Protein AF-A0AB39J4X8-F1 (afdb_monomer_lite)

Structure (mmCIF, N/CA/C/O backbone):
data_AF-A0AB39J4X8-F1
#
_entry.id   AF-A0AB39J4X8-F1
#
loop_
_atom_site.group_PDB
_atom_site.id
_atom_site.type_symbol
_atom_site.label_atom_id
_atom_site.label_alt_id
_atom_site.label_comp_id
_atom_site.label_asym_id
_atom_site.label_entity_id
_atom_site.label_seq_id
_atom_site.pdbx_PDB_ins_code
_atom_site.Cartn_x
_atom_site.Cartn_y
_atom_site.Cartn_z
_atom_site.occupancy
_atom_site.B_iso_or_equiv
_atom_site.auth_seq_id
_atom_site.auth_comp_id
_atom_site.auth_asym_id
_atom_site.auth_atom_id
_atom_site.pdbx_PDB_model_num
ATOM 1 N N . MET A 1 1 ? 3.768 -4.053 -21.262 1.00 81.06 1 MET A N 1
ATOM 2 C CA . MET A 1 1 ? 3.465 -5.400 -20.722 1.00 81.06 1 MET A CA 1
ATOM 3 C C . MET A 1 1 ? 3.730 -5.473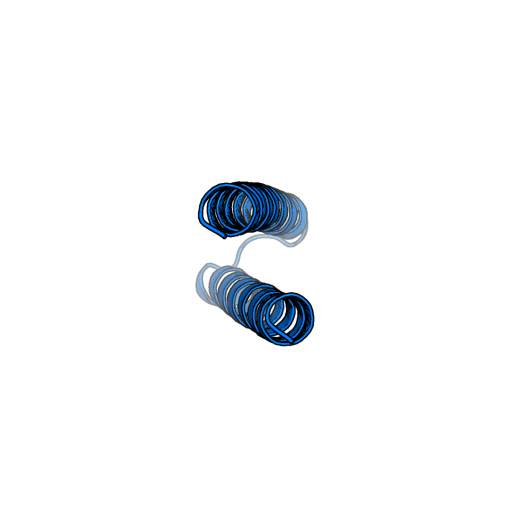 -19.222 1.00 81.06 1 MET A C 1
ATOM 5 O O . MET A 1 1 ? 2.768 -5.667 -18.497 1.00 81.06 1 MET A O 1
ATOM 9 N N . VAL A 1 2 ? 4.948 -5.202 -18.734 1.00 84.88 2 VAL A N 1
ATOM 10 C CA . VAL A 1 2 ? 5.267 -5.207 -17.284 1.00 84.88 2 VAL A CA 1
ATOM 11 C C . VAL A 1 2 ? 4.382 -4.256 -16.461 1.00 84.88 2 VAL A C 1
ATOM 13 O O . VAL A 1 2 ? 3.806 -4.676 -15.464 1.00 84.88 2 VAL A O 1
ATOM 16 N N . LEU A 1 3 ? 4.171 -3.018 -16.927 1.00 87.12 3 LEU A N 1
ATOM 17 C CA . LEU A 1 3 ? 3.287 -2.046 -16.260 1.00 87.12 3 LEU A CA 1
ATOM 18 C C . LEU A 1 3 ? 1.847 -2.547 -16.085 1.00 87.12 3 LEU A C 1
ATOM 20 O O . LEU A 1 3 ? 1.234 -2.312 -15.052 1.00 87.12 3 LEU A O 1
ATOM 24 N N . PHE A 1 4 ? 1.308 -3.258 -17.079 1.00 90.50 4 PHE A N 1
ATOM 25 C CA . PHE A 1 4 ? -0.052 -3.791 -17.007 1.00 90.50 4 PHE A CA 1
ATOM 26 C C . PHE A 1 4 ? -0.161 -4.868 -15.922 1.00 90.50 4 PHE A C 1
ATOM 28 O O . PHE A 1 4 ? -1.054 -4.801 -15.081 1.00 90.50 4 PHE A O 1
ATOM 35 N N . TYR A 1 5 ? 0.791 -5.808 -15.884 1.00 91.62 5 TYR A N 1
ATOM 36 C CA . TYR A 1 5 ? 0.853 -6.820 -14.827 1.00 91.62 5 TYR A CA 1
ATOM 37 C C . TYR A 1 5 ? 1.028 -6.191 -13.443 1.00 91.62 5 TYR A C 1
ATOM 39 O O . TYR A 1 5 ? 0.362 -6.613 -12.500 1.00 91.62 5 TYR A O 1
ATOM 47 N N . PHE A 1 6 ? 1.855 -5.148 -13.331 1.00 91.62 6 PHE A N 1
ATOM 48 C CA . PHE A 1 6 ? 2.042 -4.426 -12.077 1.00 91.62 6 PHE A CA 1
ATOM 49 C C . PHE A 1 6 ? 0.752 -3.747 -11.600 1.00 91.62 6 PHE A C 1
ATOM 51 O O . PHE A 1 6 ? 0.402 -3.877 -10.434 1.00 91.62 6 PHE A O 1
ATOM 58 N N . ILE A 1 7 ? 0.005 -3.079 -12.486 1.00 91.50 7 ILE A N 1
ATOM 59 C CA . ILE A 1 7 ? -1.268 -2.429 -12.127 1.00 91.50 7 ILE A CA 1
ATOM 60 C C . ILE A 1 7 ? -2.298 -3.460 -11.648 1.00 91.50 7 ILE A C 1
ATOM 62 O O . ILE A 1 7 ? -2.954 -3.243 -10.629 1.00 91.50 7 ILE A O 1
ATOM 66 N N . VAL A 1 8 ? -2.421 -4.596 -12.345 1.00 95.19 8 VAL A N 1
ATOM 67 C CA . VAL A 1 8 ? -3.332 -5.680 -11.939 1.00 95.19 8 VAL A CA 1
ATOM 68 C C . VAL A 1 8 ? -2.925 -6.249 -10.576 1.00 95.19 8 VAL A C 1
ATOM 70 O O . VAL A 1 8 ? -3.774 -6.428 -9.702 1.00 95.19 8 VAL A O 1
ATOM 73 N N . PHE A 1 9 ? -1.628 -6.478 -10.363 1.00 93.12 9 PHE A N 1
ATOM 74 C CA . PHE A 1 9 ? -1.098 -6.949 -9.085 1.00 93.12 9 PHE A CA 1
ATOM 75 C C . PHE A 1 9 ? -1.322 -5.935 -7.953 1.00 93.12 9 PHE A C 1
ATOM 77 O O . PHE A 1 9 ? -1.783 -6.303 -6.874 1.00 93.12 9 PHE A O 1
ATOM 84 N N . ALA A 1 10 ? -1.080 -4.649 -8.207 1.00 93.75 10 ALA A N 1
ATOM 85 C CA . ALA A 1 10 ? -1.304 -3.573 -7.251 1.00 93.75 10 ALA A CA 1
ATOM 86 C C . ALA A 1 10 ? -2.781 -3.479 -6.841 1.00 93.75 10 ALA A C 1
ATOM 88 O O . ALA A 1 10 ? -3.085 -3.421 -5.650 1.00 93.75 10 ALA A O 1
ATOM 89 N N . ALA A 1 11 ? -3.706 -3.541 -7.803 1.00 93.62 11 ALA A N 1
ATOM 90 C CA . ALA A 1 11 ? -5.141 -3.562 -7.521 1.00 93.62 11 ALA A CA 1
ATOM 91 C C . ALA A 1 11 ? -5.538 -4.781 -6.670 1.00 93.62 11 ALA A C 1
ATOM 93 O O . ALA A 1 11 ? -6.302 -4.647 -5.711 1.00 93.62 11 ALA A O 1
ATOM 94 N N . PHE A 1 12 ? -4.976 -5.956 -6.971 1.00 95.56 12 PHE A N 1
ATOM 95 C CA . PHE A 1 12 ? -5.204 -7.176 -6.196 1.00 95.56 12 PHE A CA 1
ATOM 96 C C . PHE A 1 12 ? -4.695 -7.064 -4.750 1.00 95.56 12 PHE A C 1
ATOM 9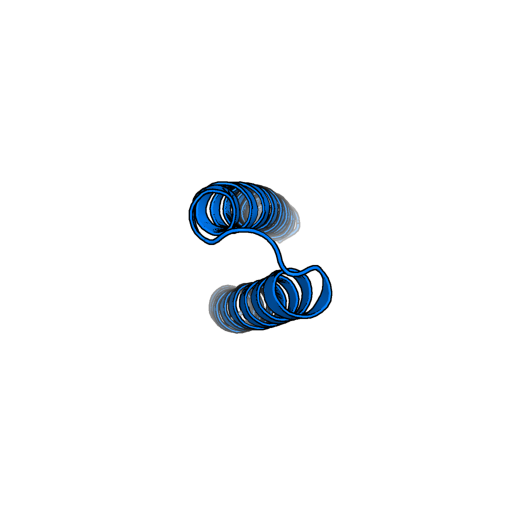8 O O . PHE A 1 12 ? -5.399 -7.461 -3.815 1.00 95.56 12 PHE A O 1
ATOM 105 N N . ILE A 1 13 ? -3.506 -6.490 -4.548 1.00 94.19 13 ILE A N 1
ATOM 106 C CA . ILE A 1 13 ? -2.927 -6.240 -3.220 1.00 94.19 13 ILE A CA 1
ATOM 107 C C . ILE A 1 13 ? -3.811 -5.277 -2.423 1.00 94.19 13 ILE A C 1
ATOM 109 O O . ILE A 1 13 ? -4.193 -5.590 -1.295 1.00 94.19 13 ILE A O 1
ATOM 113 N N . VAL A 1 14 ? -4.192 -4.139 -3.014 1.00 92.69 14 VAL A N 1
ATOM 114 C CA . VAL A 1 14 ? -5.051 -3.139 -2.358 1.00 92.69 14 VAL A CA 1
ATOM 115 C C . VAL A 1 14 ? -6.394 -3.753 -1.961 1.00 92.69 14 VAL A C 1
ATOM 117 O O . VAL A 1 14 ? -6.844 -3.576 -0.828 1.00 92.69 14 VAL A O 1
ATOM 120 N N . TYR A 1 15 ? -7.018 -4.524 -2.856 1.00 93.75 15 TYR A N 1
ATOM 121 C CA . TYR A 1 15 ? -8.272 -5.218 -2.563 1.00 93.75 15 TYR A CA 1
ATOM 122 C C . TYR A 1 15 ? -8.123 -6.219 -1.408 1.00 93.75 15 TYR A C 1
ATOM 124 O O . TYR A 1 15 ? -8.907 -6.199 -0.455 1.00 93.75 15 TYR A O 1
ATOM 132 N N . SER A 1 16 ? -7.094 -7.067 -1.464 1.00 93.50 16 SER A N 1
ATOM 133 C CA . SER A 1 16 ? -6.851 -8.102 -0.453 1.00 93.50 16 SER A CA 1
ATOM 134 C C . SER A 1 16 ? -6.614 -7.498 0.931 1.00 93.50 16 SER A C 1
ATOM 136 O O . SER A 1 16 ? -7.154 -7.985 1.927 1.00 93.50 16 SER A O 1
ATOM 138 N N . ILE A 1 17 ? -5.860 -6.402 0.996 1.00 93.44 17 ILE A N 1
ATOM 139 C CA . ILE A 1 17 ? -5.512 -5.736 2.251 1.00 93.44 17 ILE A CA 1
ATOM 140 C C . ILE A 1 17 ? -6.699 -4.963 2.829 1.00 93.44 17 ILE A C 1
ATOM 142 O O . ILE A 1 17 ? -6.937 -5.039 4.036 1.00 93.44 17 ILE A O 1
ATOM 146 N N . ASN A 1 18 ? -7.502 -4.292 2.001 1.00 92.00 18 ASN A N 1
ATOM 147 C CA . ASN A 1 18 ? -8.748 -3.675 2.464 1.00 92.00 18 ASN A CA 1
ATOM 148 C C . ASN A 1 18 ? -9.722 -4.720 3.026 1.00 92.00 18 ASN A C 1
ATOM 150 O O . ASN A 1 18 ? -10.314 -4.507 4.085 1.00 92.00 18 ASN A O 1
ATOM 154 N N . ARG A 1 19 ? -9.840 -5.888 2.380 1.00 91.50 19 ARG A N 1
ATOM 155 C CA . ARG A 1 19 ? -10.678 -6.992 2.877 1.00 91.50 19 ARG A CA 1
ATOM 156 C C . ARG A 1 19 ? -10.165 -7.553 4.207 1.00 91.50 19 ARG A C 1
ATOM 158 O O . ARG A 1 19 ? -10.963 -7.819 5.109 1.00 91.50 19 ARG A O 1
ATOM 165 N N . LEU A 1 20 ? -8.848 -7.708 4.351 1.00 90.44 20 LEU A N 1
ATOM 166 C CA . LEU A 1 20 ? -8.228 -8.137 5.607 1.00 90.44 20 LEU A CA 1
ATOM 167 C C . LEU A 1 20 ? -8.457 -7.111 6.722 1.00 90.44 20 LEU A C 1
ATOM 169 O O . LEU A 1 20 ? -8.820 -7.487 7.832 1.00 90.44 20 LEU A O 1
ATOM 173 N N . THR A 1 21 ? -8.303 -5.825 6.413 1.00 89.88 21 THR A N 1
ATOM 174 C CA . THR A 1 21 ? -8.507 -4.719 7.359 1.00 89.88 21 THR A CA 1
ATOM 175 C C . THR A 1 21 ? -9.953 -4.651 7.833 1.00 89.88 21 THR A C 1
ATOM 177 O O . THR A 1 21 ? -10.200 -4.512 9.029 1.00 89.88 21 THR A O 1
ATOM 180 N N . ASN A 1 22 ? -10.910 -4.838 6.922 1.00 88.75 22 ASN A N 1
ATOM 181 C CA . ASN A 1 22 ? -12.322 -4.930 7.276 1.00 88.75 22 ASN A CA 1
ATOM 182 C C . ASN A 1 22 ? -12.586 -6.113 8.217 1.00 88.75 22 ASN A C 1
ATOM 184 O O . ASN A 1 22 ? -13.223 -5.968 9.254 1.00 88.75 22 ASN A O 1
ATOM 188 N N . THR A 1 23 ? -12.016 -7.278 7.900 1.00 88.50 23 THR A N 1
ATOM 189 C CA . THR A 1 23 ? -12.131 -8.472 8.751 1.00 88.50 23 THR A CA 1
ATOM 190 C C . THR A 1 23 ? -11.509 -8.234 10.130 1.00 88.50 23 THR A C 1
ATOM 192 O O . THR A 1 23 ? -12.089 -8.620 11.138 1.00 88.50 23 THR A O 1
ATOM 195 N N . LEU A 1 24 ? -10.364 -7.549 10.200 1.00 86.50 24 LEU A N 1
ATOM 196 C CA . LEU A 1 24 ? -9.722 -7.162 11.459 1.00 86.50 24 LEU A CA 1
ATOM 197 C C . LEU A 1 24 ? -10.592 -6.216 12.292 1.00 86.50 24 LEU A C 1
ATOM 199 O O . LEU A 1 24 ? -10.662 -6.391 13.507 1.00 86.50 24 LEU A O 1
ATOM 203 N N . CYS A 1 25 ? -11.258 -5.247 11.660 1.00 84.88 25 CYS A N 1
ATOM 204 C CA . CYS A 1 25 ? -12.168 -4.332 12.351 1.00 84.88 25 CYS A CA 1
ATOM 205 C C . CYS A 1 25 ? -13.380 -5.071 12.929 1.00 84.88 25 CYS A C 1
ATOM 207 O O . CYS A 1 25 ? -13.740 -4.817 14.077 1.00 84.88 25 CYS A O 1
ATOM 209 N N . LEU A 1 26 ? -13.940 -6.025 12.175 1.00 82.19 26 LEU A N 1
ATOM 210 C CA . LEU A 1 26 ? -15.051 -6.872 12.620 1.00 82.19 26 LEU A CA 1
ATOM 211 C C . LEU A 1 26 ? -14.641 -7.810 13.766 1.00 82.19 26 LEU A C 1
ATOM 213 O O . LEU A 1 26 ? -15.339 -7.894 14.767 1.00 82.19 26 LEU A O 1
ATOM 217 N N . VAL A 1 27 ? -13.493 -8.488 13.651 1.00 82.94 27 VAL A N 1
ATOM 218 C CA . VAL A 1 27 ? -13.015 -9.453 14.662 1.00 82.94 27 VAL A CA 1
ATOM 219 C C . VAL A 1 27 ? -12.609 -8.770 15.969 1.00 82.94 27 VAL A C 1
ATOM 221 O O . VAL A 1 27 ? -12.728 -9.370 17.034 1.00 82.94 27 VAL A O 1
ATOM 224 N N . ARG A 1 28 ? -12.102 -7.534 15.910 1.00 79.81 28 ARG A N 1
ATOM 225 C CA . ARG A 1 28 ? -11.667 -6.784 17.098 1.00 79.81 28 ARG A CA 1
ATOM 226 C C . ARG A 1 28 ? -12.711 -5.808 17.650 1.00 79.81 28 ARG A C 1
ATOM 228 O O . ARG A 1 28 ? -12.345 -5.039 18.534 1.00 79.81 28 ARG A O 1
ATOM 235 N N . GLU A 1 29 ? -13.945 -5.814 17.131 1.00 78.81 29 GLU A N 1
ATOM 236 C CA . GLU A 1 29 ? -15.018 -4.867 17.501 1.00 78.81 29 GLU A CA 1
ATOM 237 C C . GLU A 1 29 ? -14.505 -3.420 17.610 1.00 78.81 29 GLU A C 1
ATOM 239 O O . GLU A 1 29 ? -14.758 -2.696 18.574 1.00 78.81 29 GLU A O 1
ATOM 244 N N . ILE A 1 30 ? -13.697 -2.996 16.632 1.00 77.81 30 ILE A N 1
ATOM 245 C CA . ILE A 1 30 ? -13.113 -1.655 16.669 1.00 77.81 30 ILE A CA 1
ATOM 246 C C . ILE A 1 30 ? -14.259 -0.650 16.492 1.00 77.81 30 ILE A C 1
ATOM 248 O O . ILE A 1 30 ? -14.987 -0.762 15.504 1.00 77.81 30 ILE A O 1
ATOM 252 N N . PRO A 1 31 ? -14.417 0.345 17.387 1.00 78.38 31 PRO A N 1
ATOM 253 C CA . PRO A 1 31 ? -15.464 1.352 17.245 1.00 78.38 31 PRO A CA 1
ATOM 254 C C . PRO A 1 31 ? -15.315 2.078 15.905 1.00 78.38 31 PRO A C 1
ATOM 256 O O . PRO A 1 31 ? -14.190 2.412 15.518 1.00 78.38 31 PRO A O 1
ATOM 259 N N . GLU A 1 32 ? -16.430 2.319 15.208 1.00 77.31 32 GLU A N 1
ATOM 260 C CA . GLU A 1 32 ? -16.468 2.863 13.835 1.00 77.31 32 GLU A CA 1
ATOM 261 C C . GLU A 1 32 ? -15.604 4.126 13.677 1.00 77.31 32 GLU A C 1
ATOM 263 O O . GLU A 1 32 ? -14.841 4.252 12.724 1.00 77.31 32 GLU A O 1
ATOM 268 N N . GLU A 1 33 ? -15.577 4.983 14.700 1.00 78.88 33 GLU A N 1
ATOM 269 C CA . GLU A 1 33 ? -14.772 6.214 14.765 1.00 78.88 33 GLU A CA 1
ATOM 270 C C . GLU A 1 33 ? -13.255 5.992 14.599 1.00 78.88 33 GLU A C 1
ATOM 272 O O . GLU A 1 33 ? -12.501 6.887 14.202 1.00 78.88 33 GLU A O 1
ATOM 277 N N . ARG A 1 34 ? -12.768 4.805 14.978 1.00 82.62 34 ARG A N 1
ATOM 278 C CA . ARG A 1 34 ? -11.350 4.430 14.898 1.00 82.62 34 ARG A CA 1
ATOM 279 C C . ARG A 1 34 ? -11.041 3.597 13.662 1.00 82.62 34 ARG A C 1
ATOM 281 O O . ARG A 1 34 ? -9.868 3.546 13.284 1.00 82.62 34 ARG A O 1
ATOM 288 N N . GLN A 1 35 ? -12.045 2.988 13.030 1.00 82.75 35 GLN A N 1
ATOM 289 C CA . GLN A 1 35 ? -11.857 2.177 11.825 1.00 82.75 35 GLN A CA 1
ATOM 290 C C . GLN A 1 35 ? -11.251 3.019 10.698 1.00 82.75 35 GLN A C 1
ATOM 292 O O . GLN A 1 35 ? -10.244 2.615 10.117 1.00 82.75 35 GLN A O 1
ATOM 297 N N . ASP A 1 36 ? -11.740 4.246 10.495 1.00 85.50 36 ASP A N 1
ATOM 298 C CA . ASP A 1 36 ? -11.202 5.170 9.486 1.00 85.50 36 ASP A CA 1
ATOM 299 C C . ASP A 1 36 ? -9.698 5.422 9.643 1.00 85.50 36 ASP A C 1
ATOM 301 O O . ASP A 1 36 ? -8.947 5.442 8.663 1.00 85.50 36 ASP A O 1
ATOM 305 N N . LYS A 1 37 ? -9.214 5.572 10.884 1.00 87.00 37 LYS A N 1
ATOM 306 C CA . LYS A 1 37 ? -7.780 5.771 11.147 1.00 87.00 37 LYS A CA 1
ATOM 307 C C . LYS A 1 37 ? -6.964 4.533 10.779 1.00 87.00 37 LYS A C 1
ATOM 309 O O . LYS A 1 37 ? -5.868 4.685 10.239 1.00 87.00 37 LYS A O 1
ATOM 314 N N . VAL A 1 38 ? -7.488 3.336 11.046 1.00 88.50 38 VAL A N 1
ATOM 315 C CA . VAL A 1 38 ? -6.826 2.059 10.728 1.00 88.50 38 VAL A CA 1
ATOM 316 C C . VAL A 1 38 ? -6.770 1.844 9.217 1.00 88.50 38 VAL A C 1
ATOM 318 O O . VAL A 1 38 ? -5.689 1.598 8.683 1.00 88.50 38 VAL A O 1
ATOM 321 N N . PHE A 1 39 ? -7.893 2.019 8.515 1.00 88.31 39 PHE A N 1
ATOM 322 C CA . PHE A 1 39 ? -7.937 1.931 7.054 1.00 88.31 39 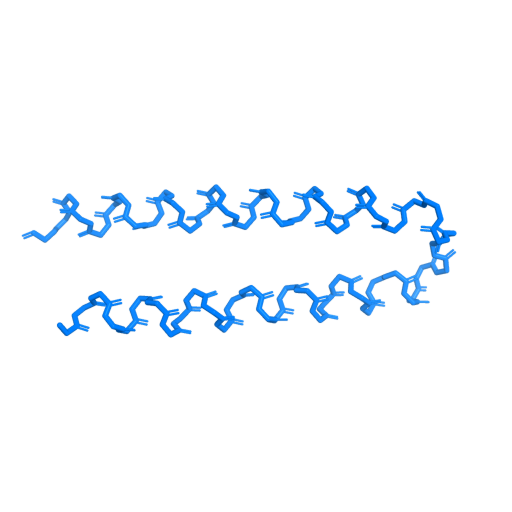PHE A CA 1
ATOM 323 C C . PHE A 1 39 ? -7.010 2.951 6.400 1.00 88.31 39 PHE A C 1
ATOM 325 O O . PHE A 1 39 ? -6.257 2.604 5.491 1.00 88.31 39 PHE A O 1
ATOM 332 N N . ARG A 1 40 ? -6.997 4.198 6.886 1.00 90.06 40 ARG A N 1
ATOM 333 C CA . ARG A 1 40 ? -6.097 5.228 6.355 1.00 90.06 40 ARG A CA 1
ATOM 334 C C . ARG A 1 40 ? -4.632 4.870 6.574 1.00 90.06 40 ARG A C 1
ATOM 336 O O . ARG A 1 40 ? -3.837 5.026 5.654 1.00 90.06 40 ARG A O 1
ATOM 343 N N . PHE A 1 41 ? -4.274 4.388 7.763 1.00 93.19 41 PHE A N 1
ATOM 344 C CA . PHE A 1 41 ? -2.905 3.971 8.059 1.00 93.19 41 PHE A CA 1
ATOM 345 C C . PHE A 1 41 ? -2.452 2.842 7.128 1.00 93.19 41 PHE A C 1
ATOM 347 O O . PHE A 1 41 ? -1.426 2.971 6.464 1.00 93.19 41 PHE A O 1
ATOM 354 N N . ILE A 1 42 ? -3.259 1.785 7.009 1.00 92.88 42 ILE A N 1
ATOM 355 C CA . ILE A 1 42 ? -2.934 0.630 6.169 1.00 92.88 42 ILE A CA 1
ATOM 356 C C . ILE A 1 42 ? -2.860 1.020 4.689 1.00 92.88 42 ILE A C 1
ATOM 358 O O . ILE A 1 42 ? -1.914 0.632 4.005 1.00 92.88 42 ILE A O 1
ATOM 362 N N . ASN A 1 43 ? -3.795 1.837 4.197 1.00 91.69 43 ASN A N 1
ATOM 363 C CA . ASN A 1 43 ? -3.774 2.299 2.810 1.00 91.69 43 ASN A CA 1
ATOM 364 C C . ASN A 1 43 ? -2.534 3.146 2.497 1.00 91.69 43 ASN A C 1
ATOM 366 O O . ASN A 1 43 ? -1.947 2.979 1.430 1.00 91.69 43 ASN A O 1
ATOM 370 N N . VAL A 1 44 ? -2.086 4.002 3.423 1.00 95.00 44 VAL A N 1
ATOM 371 C CA . VAL A 1 44 ? -0.831 4.755 3.261 1.00 95.00 44 VAL A CA 1
ATOM 372 C C . VAL A 1 44 ? 0.375 3.811 3.245 1.00 95.00 44 VAL A C 1
ATOM 374 O O . VAL A 1 44 ? 1.235 3.952 2.379 1.00 95.00 44 VAL A O 1
ATOM 377 N N . SER A 1 45 ? 0.432 2.816 4.136 1.00 94.19 45 SER A N 1
ATOM 378 C CA . SER A 1 45 ? 1.516 1.821 4.143 1.00 94.19 45 SER A CA 1
ATOM 379 C C . SER A 1 45 ? 1.576 1.007 2.84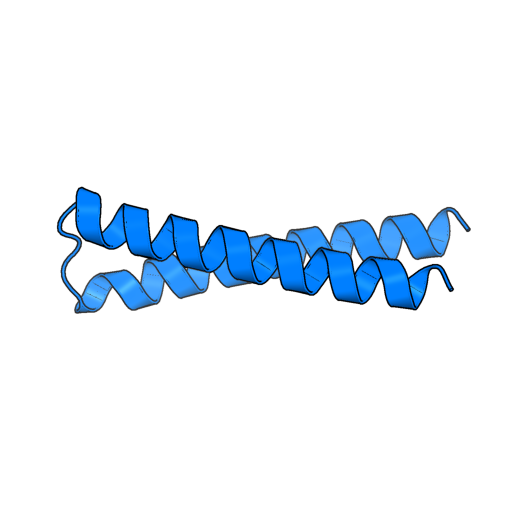6 1.00 94.19 45 SER A C 1
ATOM 381 O O . SER A 1 45 ? 2.659 0.817 2.294 1.00 94.19 45 SER A O 1
ATOM 383 N N . ILE A 1 46 ? 0.427 0.566 2.324 1.00 95.19 46 ILE A N 1
ATOM 384 C CA . ILE A 1 46 ? 0.344 -0.144 1.039 1.00 95.19 46 ILE A CA 1
ATOM 385 C C . ILE A 1 46 ? 0.775 0.753 -0.115 1.00 95.19 46 ILE A C 1
ATOM 387 O O . ILE A 1 46 ? 1.522 0.305 -0.980 1.00 95.19 46 ILE A O 1
ATOM 391 N N . LEU A 1 47 ? 0.351 2.018 -0.124 1.00 94.00 47 LEU A N 1
ATOM 392 C CA . LEU A 1 47 ? 0.758 2.964 -1.157 1.00 94.00 47 LEU A CA 1
ATOM 393 C C . LEU A 1 47 ? 2.281 3.152 -1.166 1.00 94.00 47 LEU A C 1
ATOM 395 O O .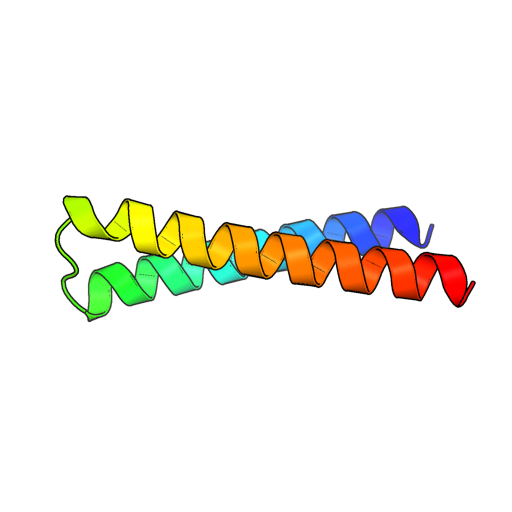 LEU A 1 47 ? 2.889 3.102 -2.231 1.00 94.00 47 LEU A O 1
ATOM 399 N N . ILE A 1 48 ? 2.904 3.301 0.007 1.00 96.12 48 ILE A N 1
ATOM 400 C CA . ILE A 1 48 ? 4.365 3.401 0.138 1.00 96.12 48 ILE A CA 1
ATOM 401 C C . ILE A 1 48 ? 5.047 2.139 -0.404 1.00 96.12 48 ILE A C 1
ATOM 403 O O . ILE A 1 48 ? 5.986 2.250 -1.191 1.00 96.12 48 ILE A O 1
ATOM 407 N N . LEU A 1 49 ? 4.564 0.949 -0.033 1.00 94.88 49 LEU A N 1
ATOM 408 C CA . LEU A 1 49 ? 5.102 -0.325 -0.525 1.00 94.88 49 LEU A CA 1
ATOM 409 C C . LEU A 1 49 ? 4.995 -0.449 -2.049 1.00 94.88 49 LEU A C 1
ATOM 411 O O . LEU A 1 49 ? 5.967 -0.816 -2.707 1.00 94.88 49 LEU A O 1
ATOM 415 N N . LEU A 1 50 ? 3.834 -0.116 -2.618 1.00 94.06 50 LEU A N 1
ATOM 416 C CA . LEU A 1 50 ? 3.602 -0.176 -4.061 1.00 94.06 50 LEU A CA 1
ATOM 417 C C . LEU A 1 50 ? 4.475 0.829 -4.812 1.00 94.06 50 LEU A C 1
ATOM 419 O O . LEU A 1 50 ? 5.058 0.471 -5.829 1.00 94.06 50 LEU A O 1
ATOM 423 N N . ILE A 1 51 ? 4.614 2.056 -4.309 1.00 94.44 51 ILE A N 1
ATOM 424 C CA . ILE A 1 51 ? 5.504 3.056 -4.912 1.00 94.44 51 ILE A CA 1
ATOM 425 C C . ILE A 1 51 ? 6.960 2.588 -4.837 1.00 94.44 51 ILE A C 1
ATOM 427 O O . ILE A 1 51 ? 7.667 2.663 -5.838 1.00 94.44 51 ILE A O 1
ATOM 431 N N . SER A 1 52 ? 7.404 2.068 -3.689 1.00 94.81 52 SER A N 1
ATOM 432 C CA . SER A 1 52 ? 8.771 1.556 -3.536 1.00 94.81 52 SER A CA 1
ATOM 433 C C . SER A 1 52 ? 9.052 0.424 -4.522 1.00 94.81 52 SER A C 1
ATOM 435 O O . SER A 1 52 ? 10.067 0.452 -5.212 1.00 94.81 52 SER A O 1
ATOM 437 N N . SER A 1 53 ? 8.128 -0.532 -4.642 1.00 93.44 53 SER A N 1
ATOM 438 C CA . SER A 1 53 ? 8.251 -1.644 -5.588 1.00 93.44 53 SER A CA 1
ATOM 439 C C . SER A 1 53 ? 8.208 -1.167 -7.044 1.00 93.44 53 SER A C 1
ATOM 441 O O . SER A 1 53 ? 8.960 -1.662 -7.879 1.00 93.44 53 SER A O 1
ATOM 443 N N . PHE A 1 54 ? 7.382 -0.166 -7.356 1.00 93.00 54 PHE A N 1
ATOM 444 C CA . PHE A 1 54 ? 7.318 0.431 -8.689 1.00 93.00 54 PHE A CA 1
ATOM 445 C C . PHE A 1 54 ? 8.641 1.094 -9.092 1.00 93.00 54 PHE A C 1
ATOM 447 O O . PHE A 1 54 ? 9.106 0.907 -10.218 1.00 93.00 54 PHE A O 1
ATOM 454 N N . VAL A 1 55 ? 9.256 1.848 -8.177 1.00 94.31 55 VAL A N 1
ATOM 455 C CA . VAL A 1 55 ? 10.561 2.485 -8.398 1.00 94.31 55 VAL A CA 1
ATOM 456 C C . VAL A 1 55 ? 11.647 1.430 -8.597 1.00 94.31 55 VAL A C 1
ATOM 458 O O . VAL A 1 55 ? 12.413 1.534 -9.550 1.00 94.31 55 VAL A O 1
ATOM 461 N N . GLU A 1 56 ? 11.680 0.392 -7.762 1.00 92.88 56 GLU A N 1
ATOM 462 C CA . GLU A 1 56 ? 12.639 -0.713 -7.886 1.00 92.88 56 GLU A CA 1
ATOM 463 C C . GLU A 1 56 ? 12.524 -1.423 -9.242 1.00 92.88 56 GLU A C 1
ATOM 465 O O . GLU A 1 56 ? 13.523 -1.582 -9.939 1.00 92.88 56 GLU A O 1
ATOM 470 N N . ILE A 1 57 ? 11.304 -1.770 -9.665 1.00 90.19 57 ILE A N 1
ATOM 471 C CA . ILE A 1 57 ? 11.054 -2.392 -10.974 1.00 90.19 57 ILE A CA 1
ATOM 472 C C . ILE A 1 57 ? 11.470 -1.459 -12.117 1.00 90.19 57 ILE A C 1
ATOM 474 O O . ILE A 1 57 ? 12.036 -1.920 -13.102 1.00 90.19 57 ILE A O 1
ATOM 478 N N . THR A 1 58 ? 11.203 -0.157 -11.994 1.00 90.00 58 THR A N 1
ATOM 479 C CA . THR A 1 58 ? 11.556 0.837 -13.021 1.00 90.00 58 THR A CA 1
ATOM 480 C C . THR A 1 58 ? 13.067 1.032 -13.146 1.00 90.00 58 THR A C 1
ATOM 482 O O . THR A 1 58 ? 13.542 1.297 -14.241 1.00 90.00 58 THR A O 1
ATOM 485 N N . ILE A 1 59 ? 13.820 0.917 -12.048 1.00 92.12 59 ILE A N 1
ATOM 486 C CA . ILE A 1 59 ? 15.289 1.025 -12.049 1.00 92.12 59 ILE A CA 1
ATOM 487 C C . ILE A 1 59 ? 15.947 -0.284 -12.501 1.00 92.12 59 ILE A C 1
ATOM 489 O O . ILE A 1 59 ? 17.008 -0.259 -13.117 1.00 92.12 59 ILE A O 1
ATOM 493 N N . SER A 1 60 ? 15.353 -1.427 -12.154 1.00 87.75 60 SER A N 1
ATOM 494 C CA . SER A 1 60 ? 15.907 -2.750 -12.453 1.00 87.75 60 SER A CA 1
ATOM 495 C C . SER A 1 60 ? 15.696 -3.200 -13.905 1.00 87.75 60 SER A C 1
ATOM 497 O O . SER A 1 60 ? 16.29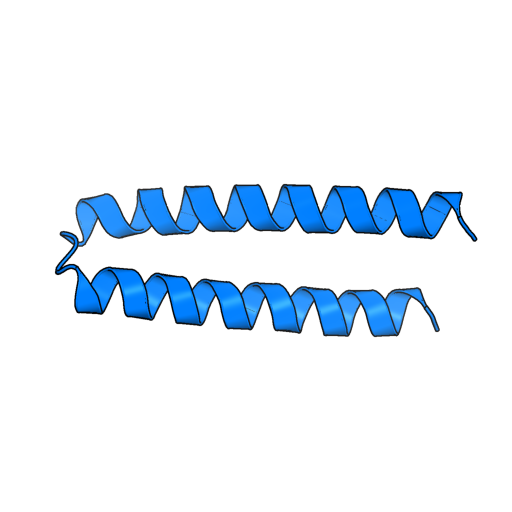7 -4.200 -14.304 1.00 87.75 60 SER A O 1
ATOM 499 N N . ILE A 1 61 ? 14.821 -2.529 -14.657 1.00 76.75 61 ILE A N 1
ATOM 500 C CA . ILE A 1 61 ? 14.545 -2.772 -16.083 1.00 76.75 61 ILE A CA 1
ATOM 501 C C . ILE A 1 61 ? 15.340 -1.781 -16.925 1.00 76.75 61 ILE A C 1
ATOM 503 O O . ILE A 1 61 ? 15.906 -2.232 -17.945 1.00 76.75 61 ILE A O 1
#

pLDDT: mean 89.37, std 5.45, range [76.75, 96.12]

Radius of gyration: 14.24 Å; chains: 1; bounding box: 32×16×38 Å

Secondary structure (DSSP, 8-state):
-HHHHHHHHHHHHHHHHHHHHHHHHHHTT--HHHHHHHHHHHHHHHHHHHHHHHHHHHHH-

Foldseek 3Di:
DVVVVLVVVLVVVLVVQLVVLVVVCVVVVPPPVCSVVSNVVSNVVSVVVSVVVVVVVVVVD

Organism: NCBI:txid293388

Sequence (61 aa):
MVLFYFIVFAAFIVYSINRLTNTLCLVREIPEERQDKVFRFINVSILILLISSFVEITISI